Protein AF-E5LBM1-F1 (afdb_monomer_lite)

Radius of gyration: 26.72 Å; chains: 1; bounding box: 54×29×78 Å

Secondary structure (DSSP, 8-state):
----------S-----------------------PPP------SS-TTTTS-HHHHHHHHTTS-TTTHHHHTTT-HHHHHHHHHHIIIIITTSPPPP-

Foldseek 3Di:
DDDDDDDDPDPDDDDDDDDDDDDDDDDDDPPPPPDDDPPPPPDPDDPLLVDDLVVNLVVLLVDAPVCLVVQCPPDPSSVVSSVVNCVPHVVPDDHDDD

InterPro domains:
  IPR001810 F-box domain [PS50181] (45-93)
  IPR036047 F-box-like domain superfamily [SSF81383] (34-82)
  IPR045286 F-box protein FBS1-like [PTHR34049] (5-98)

Sequence (98 aa):
LADYSNTLTLGRKRVVVSNDVEASPPVSTPSKKICSREISSKSEMSLLEALPQEILVQVLCGVDHEDLKQLFHVSKTIREATLIAKDLHFEYSTPKKK

Organism: Phaseolus vulgaris (NCBI:txid3885)

Structure (mmCIF, N/CA/C/O backbone):
data_AF-E5LBM1-F1
#
_entry.id   AF-E5LBM1-F1
#
loop_
_atom_site.group_PDB
_atom_site.id
_atom_site.type_symbol
_atom_site.label_atom_id
_atom_site.label_alt_id
_atom_site.label_comp_id
_atom_site.label_asym_id
_atom_site.label_entity_id
_atom_site.label_seq_id
_atom_site.pdbx_PDB_ins_code
_atom_site.Cartn_x
_atom_site.Cartn_y
_atom_site.Cartn_z
_atom_site.occupancy
_atom_site.B_iso_or_equiv
_atom_site.auth_seq_id
_atom_site.auth_comp_id
_atom_site.auth_asym_id
_atom_site.auth_atom_id
_atom_site.pdbx_PDB_model_num
ATOM 1 N N . LEU A 1 1 ? -2.501 7.245 -64.400 1.00 46.88 1 LEU A N 1
ATOM 2 C CA . LEU A 1 1 ? -3.517 6.847 -63.407 1.00 46.88 1 LEU A CA 1
ATOM 3 C C . LEU A 1 1 ? -3.678 5.341 -63.553 1.00 46.88 1 LEU A C 1
ATOM 5 O O . LEU A 1 1 ? -4.198 4.907 -64.570 1.00 46.88 1 LEU A O 1
ATOM 9 N N . ALA A 1 2 ? -3.065 4.562 -62.668 1.00 47.31 2 ALA A N 1
ATOM 10 C CA . ALA A 1 2 ? -3.142 3.104 -62.688 1.00 47.31 2 ALA A CA 1
ATOM 11 C C . ALA A 1 2 ? -3.335 2.663 -61.237 1.00 47.31 2 ALA A C 1
ATOM 13 O O . ALA A 1 2 ? -2.468 2.895 -60.393 1.00 47.31 2 ALA A O 1
ATOM 14 N N . ASP A 1 3 ? -4.530 2.156 -60.959 1.00 50.25 3 ASP A N 1
ATOM 15 C CA . ASP A 1 3 ? -5.044 1.854 -59.632 1.00 50.25 3 ASP A CA 1
ATOM 16 C C . ASP A 1 3 ? -4.308 0.657 -59.020 1.00 50.25 3 ASP A C 1
ATOM 18 O O . ASP A 1 3 ? -4.294 -0.441 -59.575 1.00 50.25 3 ASP A O 1
ATOM 22 N N . TYR A 1 4 ? -3.678 0.860 -57.863 1.00 58.72 4 TYR A N 1
ATOM 23 C CA . TYR A 1 4 ? -2.962 -0.197 -57.151 1.00 58.72 4 TYR A CA 1
ATOM 24 C C . TYR A 1 4 ? -3.953 -0.964 -56.258 1.00 58.72 4 TYR A C 1
ATOM 26 O O . TYR A 1 4 ? -4.214 -0.585 -55.115 1.00 58.72 4 TYR A O 1
ATOM 34 N N . SER A 1 5 ? -4.552 -2.037 -56.779 1.00 60.25 5 SER A N 1
ATOM 35 C CA . SER A 1 5 ? -5.443 -2.915 -56.011 1.00 60.25 5 SER A CA 1
ATOM 36 C C . SER A 1 5 ? -4.629 -3.873 -55.132 1.00 60.25 5 SER A C 1
ATOM 38 O O . SER A 1 5 ? -4.272 -4.973 -55.555 1.00 60.25 5 SER A O 1
ATOM 40 N N . ASN A 1 6 ? -4.329 -3.475 -53.895 1.00 52.75 6 ASN A N 1
ATOM 41 C CA . ASN A 1 6 ? -3.716 -4.371 -52.912 1.00 52.75 6 ASN A CA 1
ATOM 42 C C . ASN A 1 6 ? -4.781 -5.314 -52.333 1.00 52.75 6 ASN A C 1
ATOM 44 O O . ASN A 1 6 ? -5.541 -4.961 -51.432 1.00 52.75 6 ASN A O 1
ATOM 48 N N . THR A 1 7 ? -4.848 -6.529 -52.871 1.00 49.47 7 THR A N 1
ATOM 49 C CA . THR A 1 7 ? -5.695 -7.616 -52.375 1.00 49.47 7 THR A CA 1
ATOM 50 C C . THR A 1 7 ? -5.153 -8.150 -51.049 1.00 49.47 7 THR A C 1
ATOM 52 O O . THR A 1 7 ? -4.186 -8.908 -51.025 1.00 49.47 7 THR A O 1
ATOM 55 N N . LEU A 1 8 ? -5.786 -7.774 -49.935 1.00 56.81 8 LEU A N 1
ATOM 56 C CA . LEU A 1 8 ? -5.507 -8.343 -48.617 1.00 56.81 8 LEU A CA 1
ATOM 57 C C . LEU A 1 8 ? -6.382 -9.591 -48.419 1.00 56.81 8 LEU A C 1
ATOM 59 O O . LEU A 1 8 ? -7.555 -9.505 -48.054 1.00 56.81 8 LEU A O 1
ATOM 63 N N . THR A 1 9 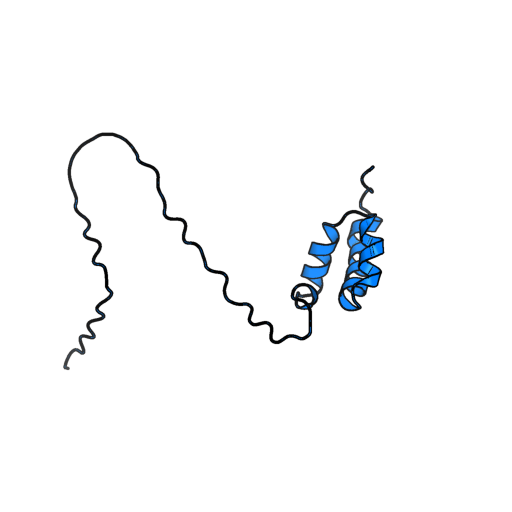? -5.837 -10.774 -48.700 1.00 59.88 9 THR A N 1
ATOM 64 C CA . THR A 1 9 ? -6.523 -12.045 -48.439 1.00 59.88 9 THR A CA 1
ATOM 65 C C . THR A 1 9 ? -6.519 -12.331 -46.940 1.00 59.88 9 THR A C 1
ATOM 67 O O . THR A 1 9 ? -5.609 -12.970 -46.415 1.00 59.88 9 THR A O 1
ATOM 70 N N . LEU A 1 10 ? -7.539 -11.846 -46.233 1.00 55.84 10 LEU A N 1
ATOM 71 C CA . LEU A 1 10 ? -7.759 -12.184 -44.832 1.00 55.84 10 LEU A CA 1
ATOM 72 C C . LEU A 1 10 ? -8.604 -13.461 -44.774 1.00 55.84 10 LEU A C 1
ATOM 74 O O . LEU A 1 10 ? -9.784 -13.479 -45.128 1.00 55.84 10 LEU A O 1
ATOM 78 N N . GLY A 1 11 ? -7.952 -14.562 -44.398 1.00 61.00 11 GLY A N 1
ATOM 79 C CA . GLY A 1 11 ? -8.582 -15.862 -44.216 1.00 61.00 11 GLY A CA 1
ATOM 80 C C . GLY A 1 11 ? -9.828 -15.780 -43.328 1.00 61.00 11 GLY A C 1
ATOM 81 O O . GLY A 1 11 ? -9.815 -15.139 -42.280 1.00 61.00 11 GLY A O 1
ATOM 82 N N . ARG A 1 12 ? -10.867 -16.513 -43.757 1.00 61.16 12 ARG A N 1
ATOM 83 C CA . ARG A 1 12 ? -12.226 -16.661 -43.188 1.00 61.16 12 ARG A CA 1
ATOM 84 C C . ARG A 1 12 ? -13.234 -15.589 -43.616 1.00 61.16 12 ARG A C 1
ATOM 86 O O . ARG A 1 12 ? -13.676 -14.748 -42.840 1.00 61.16 12 ARG A O 1
ATOM 93 N N . LYS A 1 13 ? -13.713 -15.747 -44.852 1.00 61.12 13 LYS A N 1
ATOM 94 C CA . LYS A 1 13 ? -15.010 -15.239 -45.319 1.00 61.12 13 LYS A CA 1
ATOM 95 C C . LYS A 1 13 ? -16.115 -15.734 -44.372 1.00 61.12 13 LYS A C 1
ATOM 97 O O . LYS A 1 13 ? -16.427 -16.921 -44.362 1.00 61.12 13 LYS A O 1
ATOM 102 N N . ARG A 1 14 ? -16.707 -14.845 -43.571 1.00 63.78 14 ARG A N 1
ATOM 103 C CA . ARG A 1 14 ? -17.988 -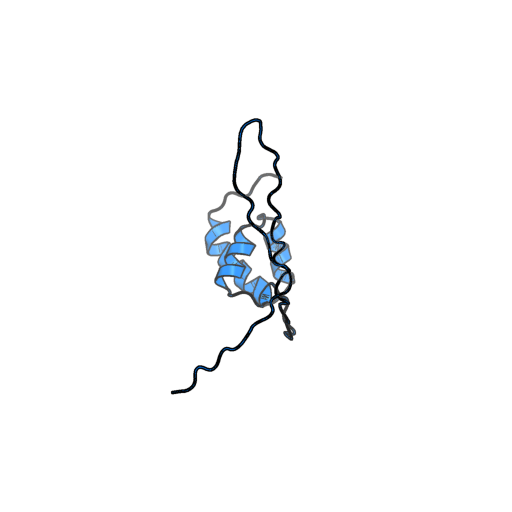15.115 -42.899 1.00 63.78 14 ARG A CA 1
ATOM 104 C C . ARG A 1 14 ? -19.090 -14.713 -43.871 1.00 63.78 14 ARG A C 1
ATOM 106 O O . ARG A 1 14 ? -19.222 -13.538 -44.193 1.00 63.78 14 ARG A O 1
ATOM 113 N N . VAL A 1 15 ? -19.817 -15.696 -44.388 1.00 52.16 15 VAL A N 1
ATOM 114 C CA . VAL A 1 15 ? -20.983 -15.466 -45.246 1.00 52.16 15 VAL A CA 1
ATOM 115 C C . VAL A 1 15 ? -22.168 -15.144 -44.339 1.00 52.16 15 VAL A C 1
ATOM 117 O O . VAL A 1 15 ? -22.519 -15.950 -43.482 1.00 52.16 15 VAL A O 1
ATOM 120 N N . VAL A 1 16 ? -22.753 -13.958 -44.502 1.00 55.72 16 VAL A N 1
ATOM 121 C CA . VAL 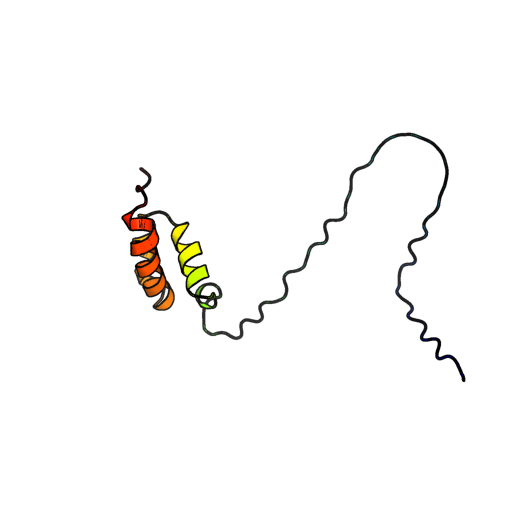A 1 16 ? -24.084 -13.640 -43.972 1.00 55.72 16 VAL A CA 1
ATOM 122 C C . VAL A 1 16 ? -25.094 -14.222 -44.958 1.00 55.72 16 VAL A C 1
ATOM 124 O O . VAL A 1 16 ? -25.076 -13.863 -46.133 1.00 55.72 16 VAL A O 1
ATOM 127 N N . VAL A 1 17 ? -25.922 -15.153 -44.491 1.00 53.19 17 VAL A N 1
ATOM 128 C CA . VAL A 1 17 ? -27.104 -15.652 -45.206 1.00 53.19 17 VAL A CA 1
ATOM 129 C C . VAL A 1 17 ? -28.318 -15.016 -44.535 1.00 53.19 17 VAL A C 1
ATOM 131 O O . VAL A 1 17 ? -28.401 -15.0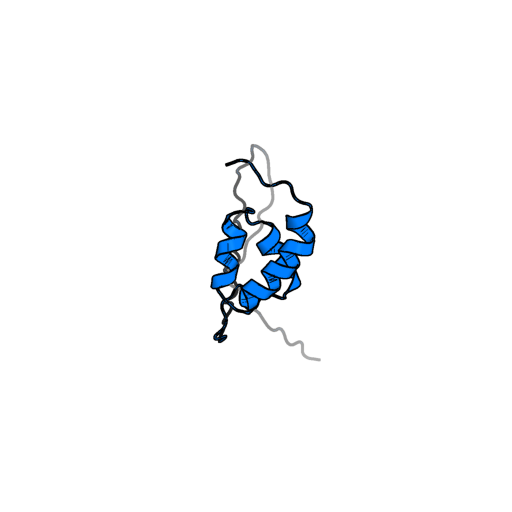29 -43.307 1.00 53.19 17 VAL A O 1
ATOM 134 N N . SER A 1 18 ? -29.227 -14.441 -45.319 1.00 47.31 18 SER A N 1
ATOM 135 C CA . SER A 1 18 ? -30.454 -13.815 -44.818 1.00 47.31 18 SER A CA 1
ATOM 136 C C . SER A 1 18 ? -31.704 -14.525 -45.344 1.00 47.31 18 SER A C 1
ATOM 138 O O . SER A 1 18 ? -31.751 -14.874 -46.523 1.00 47.31 18 SER A O 1
ATOM 140 N N . ASN A 1 19 ? -32.700 -14.592 -44.446 1.00 40.06 19 ASN A N 1
ATOM 141 C CA . ASN A 1 19 ? -34.130 -14.940 -44.575 1.00 40.06 19 ASN A CA 1
ATOM 142 C C . ASN A 1 19 ? -34.427 -16.460 -44.576 1.00 40.06 19 ASN A C 1
ATOM 144 O O . ASN A 1 19 ? -33.762 -17.203 -45.283 1.00 40.06 19 ASN A O 1
ATOM 148 N N . ASP A 1 20 ? -35.366 -17.015 -43.796 1.00 43.22 20 ASP A N 1
ATOM 149 C CA . ASP A 1 20 ? -36.642 -16.498 -43.271 1.00 43.22 20 ASP A CA 1
ATOM 150 C C . ASP A 1 20 ? -37.173 -17.367 -42.086 1.00 43.22 20 ASP A C 1
ATOM 152 O O . ASP A 1 20 ? -36.862 -18.553 -42.022 1.00 43.22 20 ASP A O 1
ATOM 156 N N . VAL A 1 21 ? -37.987 -16.752 -41.210 1.00 44.78 21 VAL A N 1
ATOM 157 C CA . VAL A 1 21 ? -38.992 -17.300 -40.252 1.00 44.78 21 VAL A CA 1
ATOM 158 C C . VAL A 1 21 ? -38.598 -18.213 -39.052 1.00 44.78 21 VAL A C 1
ATOM 160 O O . VAL A 1 21 ? -38.190 -19.358 -39.194 1.00 44.78 21 VAL A O 1
ATOM 163 N N . GLU A 1 22 ? -38.920 -17.670 -37.861 1.00 43.78 22 GLU A N 1
ATOM 164 C CA . GLU A 1 22 ? -39.354 -18.270 -36.572 1.00 43.78 22 GLU A CA 1
ATOM 165 C C . GLU A 1 22 ? -38.441 -19.143 -35.671 1.00 43.78 22 GLU A C 1
ATOM 167 O O . GLU A 1 22 ? -37.689 -20.010 -36.097 1.00 43.78 22 GLU A O 1
ATOM 172 N N . ALA A 1 23 ? -38.674 -18.930 -34.364 1.00 45.25 23 ALA A N 1
ATOM 173 C CA . ALA A 1 23 ? -38.370 -19.722 -33.167 1.00 45.25 23 ALA A CA 1
ATOM 174 C C . ALA A 1 23 ? -36.965 -19.701 -32.496 1.00 45.25 23 ALA A C 1
ATOM 176 O O . ALA A 1 23 ? -36.091 -20.525 -32.752 1.00 45.25 23 ALA A O 1
ATOM 177 N N . SER A 1 24 ? -36.895 -18.905 -31.410 1.00 42.91 24 SER A N 1
ATOM 178 C CA . SER A 1 24 ? -36.112 -19.074 -30.154 1.00 42.91 24 SER A CA 1
ATOM 179 C C . SER A 1 24 ? -34.593 -18.763 -30.114 1.00 42.91 24 SER A C 1
ATOM 181 O O . SER A 1 24 ? -33.893 -18.934 -31.109 1.00 42.91 24 SER A O 1
ATOM 183 N N . PRO A 1 25 ? -34.045 -18.299 -28.959 1.00 50.03 25 PRO A N 1
ATOM 184 C CA . PRO A 1 25 ? -32.677 -17.788 -28.875 1.00 50.03 25 PRO A CA 1
ATOM 185 C C . PRO A 1 25 ? -31.681 -18.840 -28.349 1.00 50.03 25 PRO A C 1
ATOM 187 O O . PRO A 1 25 ? -31.879 -19.365 -27.252 1.00 50.03 25 PRO A O 1
ATOM 190 N N . PRO A 1 26 ? -30.533 -19.067 -29.015 1.00 42.44 26 PRO A N 1
ATOM 191 C CA . PRO A 1 26 ? -29.391 -19.694 -28.377 1.00 42.44 26 PRO A CA 1
ATOM 192 C C . PRO A 1 26 ? -28.293 -18.666 -28.082 1.00 42.44 26 PRO A C 1
ATOM 194 O O . PRO A 1 26 ? -27.678 -18.052 -28.954 1.00 42.44 26 PRO A O 1
ATOM 197 N N . VAL A 1 27 ? -28.064 -18.524 -26.783 1.00 52.88 27 VAL A N 1
ATOM 198 C CA . VAL A 1 27 ? -26.872 -18.006 -26.116 1.00 52.88 27 VAL A CA 1
ATOM 199 C C . VAL A 1 27 ? -25.591 -18.588 -26.732 1.00 52.88 27 VAL A C 1
ATOM 201 O O . VAL A 1 27 ? -25.417 -19.800 -26.720 1.00 52.88 27 VAL A O 1
ATOM 204 N N . SER A 1 28 ? -24.664 -17.729 -27.178 1.00 59.25 28 SER A N 1
ATOM 205 C CA . SER A 1 28 ? -23.208 -17.875 -26.960 1.00 59.25 28 SER A CA 1
ATOM 206 C C . SER A 1 28 ? -22.449 -16.708 -27.609 1.00 59.25 28 SER A C 1
ATOM 208 O O . SER A 1 28 ? -22.138 -16.726 -28.802 1.00 59.25 28 SER A O 1
ATOM 210 N N . THR A 1 29 ? -22.121 -15.673 -26.837 1.00 54.62 29 THR A N 1
ATOM 211 C CA . THR A 1 29 ? -21.105 -14.697 -27.247 1.00 54.62 29 THR A CA 1
ATOM 212 C C . THR A 1 29 ? -19.713 -15.311 -27.030 1.00 54.62 29 THR A C 1
ATOM 214 O O . THR A 1 29 ? -19.437 -15.830 -25.948 1.00 54.62 29 THR A O 1
ATOM 217 N N . PRO A 1 30 ? -18.792 -15.277 -28.011 1.00 47.78 30 PRO A N 1
ATOM 218 C CA . PRO A 1 30 ? -17.410 -15.668 -27.776 1.00 47.78 30 PRO A CA 1
ATOM 219 C C . PRO A 1 30 ? -16.722 -14.521 -27.037 1.00 47.78 30 PRO A C 1
ATOM 221 O O . PRO A 1 30 ? -16.363 -13.503 -27.636 1.00 47.78 30 PRO A O 1
ATOM 224 N N . SER A 1 31 ? -16.559 -14.667 -25.725 1.00 58.94 31 SER A N 1
ATOM 225 C CA . SER A 1 31 ? -15.740 -13.768 -24.917 1.00 58.94 31 SER A CA 1
ATOM 226 C C . SER A 1 31 ? -14.334 -13.720 -25.508 1.00 58.94 31 SER A C 1
ATOM 228 O O . SER A 1 31 ? -13.596 -14.708 -25.484 1.00 58.94 31 SER A O 1
ATOM 230 N N . LYS A 1 32 ? -13.966 -12.567 -26.075 1.00 60.81 32 LYS A N 1
ATOM 231 C CA . LYS A 1 32 ? -12.597 -12.283 -26.500 1.00 60.81 32 LYS A CA 1
ATOM 232 C C . LYS A 1 32 ? -11.724 -12.363 -25.251 1.00 60.81 32 LYS A C 1
ATOM 234 O O . LYS A 1 32 ? -11.739 -11.455 -24.426 1.00 60.81 32 LYS A O 1
ATOM 239 N N . LYS A 1 33 ? -10.989 -13.464 -25.099 1.00 62.12 33 LYS A N 1
ATOM 240 C CA . LYS A 1 33 ? -9.902 -13.561 -24.129 1.00 62.12 33 LYS A CA 1
ATOM 241 C C . LYS A 1 33 ? -8.837 -12.584 -24.611 1.00 62.12 33 LYS A C 1
ATOM 243 O O . LYS A 1 33 ? -8.118 -12.872 -25.563 1.00 62.12 33 LYS A O 1
ATOM 248 N N . ILE A 1 34 ? -8.818 -11.388 -24.035 1.00 59.16 34 ILE A N 1
ATOM 249 C CA . ILE A 1 34 ? -7.701 -10.466 -24.194 1.00 59.16 34 ILE A CA 1
ATOM 250 C C . ILE A 1 34 ? -6.545 -11.151 -23.473 1.00 59.16 34 ILE A C 1
ATOM 252 O O . ILE A 1 34 ? -6.485 -11.152 -22.247 1.00 59.16 34 ILE A O 1
ATOM 256 N N . CYS A 1 35 ? -5.699 -11.842 -24.236 1.00 53.31 35 CYS A N 1
ATOM 257 C CA . CYS A 1 35 ? -4.441 -12.354 -23.726 1.00 53.31 35 CYS A CA 1
ATOM 258 C C . CYS A 1 35 ? -3.651 -11.150 -23.219 1.00 53.31 35 CYS A C 1
ATOM 260 O O . CYS A 1 35 ? -3.405 -10.204 -23.971 1.00 53.31 35 CYS A O 1
ATOM 262 N N . SER A 1 36 ? -3.342 -11.169 -21.927 1.00 62.25 36 SER A N 1
ATOM 263 C CA . SER A 1 36 ? -2.594 -10.140 -21.227 1.00 62.25 36 SER A CA 1
ATOM 264 C C . SER A 1 36 ? -1.351 -9.786 -22.033 1.00 62.25 36 SER A C 1
ATOM 266 O O . SER A 1 36 ? -0.508 -10.643 -22.287 1.00 62.25 36 SER A O 1
ATOM 268 N N . ARG A 1 37 ? -1.263 -8.525 -22.465 1.00 56.31 37 ARG A N 1
ATOM 269 C CA . ARG A 1 37 ? -0.034 -7.938 -22.998 1.00 56.31 37 ARG A CA 1
ATOM 270 C C . ARG A 1 37 ? 1.085 -8.279 -22.017 1.00 56.31 37 ARG A C 1
ATOM 272 O O . ARG A 1 37 ? 0.963 -7.928 -20.846 1.00 56.31 37 ARG A O 1
ATOM 279 N N . GLU A 1 38 ? 2.121 -8.978 -22.478 1.00 59.00 38 GLU A N 1
ATOM 280 C CA . GLU A 1 38 ? 3.320 -9.232 -21.683 1.00 59.00 38 GLU A CA 1
ATOM 281 C C . GLU A 1 38 ? 3.829 -7.893 -21.149 1.00 59.00 38 GLU A C 1
ATOM 283 O O . GLU A 1 38 ? 4.354 -7.053 -21.885 1.00 59.00 38 GLU A O 1
ATOM 288 N N . ILE A 1 39 ? 3.642 -7.675 -19.852 1.00 61.19 39 ILE A N 1
ATOM 289 C CA . ILE A 1 39 ? 4.409 -6.697 -19.096 1.00 61.19 39 ILE A CA 1
ATOM 290 C C . ILE A 1 39 ? 5.813 -7.293 -19.026 1.00 61.19 39 ILE A C 1
ATOM 292 O O . ILE A 1 39 ? 6.156 -8.008 -18.093 1.00 61.19 39 ILE A O 1
ATOM 296 N N . SER A 1 40 ? 6.600 -7.081 -20.083 1.00 58.12 40 SER A N 1
ATOM 297 C CA . SER A 1 40 ? 8.024 -7.411 -20.112 1.00 58.12 40 SER A CA 1
ATOM 298 C C . SER A 1 40 ? 8.745 -6.461 -19.156 1.00 58.12 40 SER A C 1
ATOM 300 O O . SER A 1 40 ? 9.390 -5.496 -19.569 1.00 58.12 40 SER A O 1
ATOM 302 N N . SER A 1 41 ? 8.610 -6.709 -17.858 1.00 56.75 41 SER A N 1
ATOM 303 C CA . SER A 1 41 ? 9.339 -6.007 -16.816 1.00 56.75 41 SER A CA 1
ATOM 304 C C . SER A 1 41 ? 10.769 -6.543 -16.782 1.00 56.75 41 SER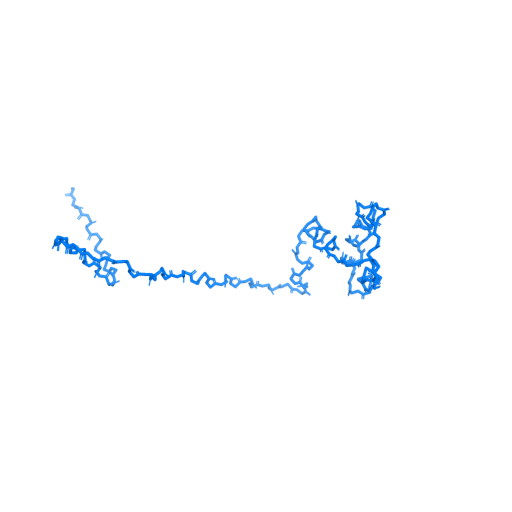 A C 1
ATOM 306 O O . SER A 1 41 ? 11.096 -7.427 -15.997 1.00 56.75 41 SER A O 1
ATOM 308 N N . LYS A 1 42 ? 11.657 -5.969 -17.605 1.00 58.25 42 LYS A N 1
ATOM 309 C CA . LYS A 1 42 ? 13.107 -5.950 -17.323 1.00 58.25 42 LYS A CA 1
ATOM 310 C C . LYS A 1 42 ? 13.396 -4.977 -16.170 1.00 58.25 42 LYS A C 1
ATOM 312 O O . LYS A 1 42 ? 14.225 -4.085 -16.299 1.00 58.25 42 LYS A O 1
ATOM 317 N N . SER A 1 43 ? 12.628 -5.073 -15.093 1.00 61.03 43 SER A N 1
ATOM 318 C CA . SER A 1 43 ? 12.789 -4.233 -13.919 1.00 61.03 43 SER A CA 1
ATOM 319 C C . SER A 1 43 ? 13.208 -5.140 -12.782 1.00 61.03 43 SER A C 1
ATOM 321 O O . SER A 1 43 ? 12.554 -6.148 -12.531 1.00 61.03 43 SER A O 1
ATOM 323 N N . GLU A 1 44 ? 14.293 -4.786 -12.101 1.00 76.56 44 GLU A N 1
ATOM 324 C CA . GLU A 1 44 ? 14.701 -5.426 -10.843 1.00 76.56 44 GLU A CA 1
ATOM 325 C C . GLU A 1 44 ? 13.676 -5.183 -9.717 1.00 76.56 44 GLU A C 1
ATOM 327 O O . GLU A 1 44 ? 13.792 -5.732 -8.624 1.00 76.56 44 GLU A O 1
ATOM 332 N N . MET A 1 45 ? 12.663 -4.355 -9.986 1.00 78.50 45 MET A N 1
ATOM 333 C CA . MET A 1 45 ? 11.593 -3.990 -9.072 1.00 78.50 45 MET A CA 1
ATOM 334 C C . MET A 1 45 ? 10.397 -4.926 -9.251 1.00 78.50 45 MET A C 1
ATOM 336 O O . MET A 1 45 ? 10.066 -5.348 -10.364 1.00 78.50 45 MET A O 1
ATOM 340 N N . SER A 1 46 ? 9.706 -5.215 -8.150 1.00 86.69 46 SER A N 1
ATOM 341 C CA . SER A 1 46 ? 8.449 -5.958 -8.202 1.00 86.69 46 SER A CA 1
ATOM 342 C C . SER A 1 46 ? 7.397 -5.189 -9.018 1.00 86.69 46 SER A C 1
ATOM 344 O O . SER A 1 46 ? 7.398 -3.959 -9.060 1.00 86.69 46 SER A O 1
ATOM 346 N N . LEU A 1 47 ? 6.463 -5.904 -9.657 1.00 89.75 47 LEU A N 1
ATOM 347 C CA . LEU A 1 47 ? 5.387 -5.275 -10.442 1.00 89.75 47 LEU A CA 1
ATOM 348 C C . LEU A 1 47 ? 4.533 -4.312 -9.605 1.00 89.75 47 LEU A C 1
ATOM 350 O O . LEU A 1 47 ? 4.026 -3.330 -10.134 1.00 89.75 47 LEU A O 1
ATOM 354 N N . LEU A 1 48 ? 4.394 -4.601 -8.309 1.00 90.50 48 LEU A N 1
ATOM 355 C CA . LEU A 1 48 ? 3.681 -3.763 -7.351 1.00 90.50 48 LEU A CA 1
ATOM 356 C C . LEU A 1 48 ? 4.445 -2.463 -7.065 1.00 90.50 48 LEU A C 1
ATOM 358 O O . LEU A 1 48 ? 3.832 -1.407 -6.972 1.00 90.50 48 LEU A O 1
ATOM 362 N N . GLU A 1 49 ? 5.773 -2.517 -6.974 1.00 89.94 49 GLU A N 1
ATOM 363 C CA . GLU A 1 49 ? 6.612 -1.329 -6.761 1.00 89.94 49 GLU A CA 1
ATOM 364 C C . GLU A 1 49 ? 6.852 -0.514 -8.030 1.00 89.94 49 GLU A C 1
ATOM 366 O O . GLU A 1 49 ? 7.200 0.658 -7.946 1.00 89.94 49 GLU A O 1
ATOM 371 N N . ALA A 1 50 ? 6.646 -1.109 -9.205 1.00 91.12 50 ALA A N 1
ATOM 372 C CA . ALA A 1 50 ? 6.657 -0.390 -10.474 1.00 91.12 50 ALA A CA 1
ATOM 373 C C . ALA A 1 50 ? 5.397 0.477 -10.683 1.00 91.12 50 ALA A C 1
ATOM 375 O O . ALA A 1 50 ? 5.324 1.224 -11.662 1.00 91.12 50 ALA A O 1
ATOM 376 N N . LEU A 1 51 ? 4.395 0.363 -9.802 1.00 91.81 51 LEU A N 1
ATOM 377 C CA . LEU A 1 51 ? 3.203 1.202 -9.840 1.00 91.81 51 LEU A CA 1
ATOM 378 C C . LEU A 1 51 ? 3.536 2.642 -9.416 1.00 91.81 51 LEU A C 1
ATOM 380 O O . LEU A 1 51 ? 4.371 2.847 -8.534 1.00 91.81 51 LEU A O 1
ATOM 384 N N . PRO A 1 52 ? 2.837 3.647 -9.974 1.00 94.06 52 PRO A N 1
ATOM 385 C CA . PRO A 1 52 ? 2.853 4.997 -9.423 1.00 94.06 52 PRO A CA 1
ATOM 386 C C . PRO A 1 52 ? 2.468 4.995 -7.939 1.00 94.06 52 PRO A C 1
ATOM 388 O O . PRO A 1 52 ? 1.629 4.197 -7.505 1.00 94.06 52 PRO A O 1
ATOM 391 N N . GLN A 1 53 ? 3.057 5.908 -7.170 1.00 94.06 53 GLN A N 1
ATOM 392 C CA . GLN A 1 53 ? 2.926 5.941 -5.715 1.00 94.06 53 GLN A CA 1
ATOM 393 C C . GLN A 1 53 ? 1.469 6.072 -5.259 1.00 94.06 53 GLN A C 1
ATOM 395 O O . GLN A 1 53 ? 1.065 5.419 -4.301 1.00 94.06 53 GLN A O 1
ATOM 400 N N . GLU A 1 54 ? 0.656 6.853 -5.965 1.00 94.50 54 GLU A N 1
ATOM 401 C CA . GLU A 1 54 ? -0.756 7.068 -5.648 1.00 94.50 54 GLU A CA 1
ATOM 40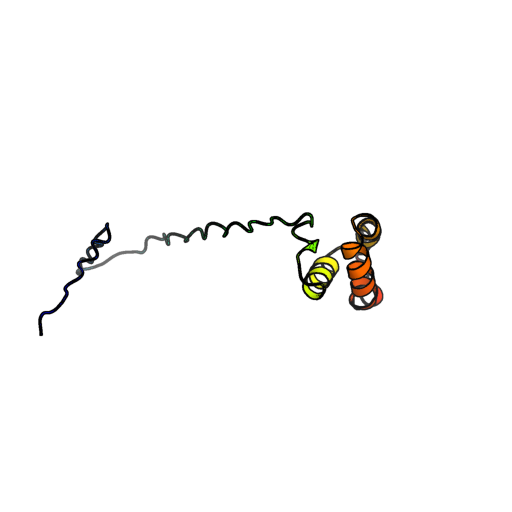2 C C . GLU A 1 54 ? -1.569 5.780 -5.807 1.00 94.50 54 GLU A C 1
ATOM 404 O O . GLU A 1 54 ? -2.407 5.460 -4.965 1.00 94.50 54 GLU A O 1
ATOM 409 N N . ILE A 1 55 ? -1.290 5.014 -6.866 1.00 96.25 55 ILE A N 1
ATOM 410 C CA . ILE A 1 55 ? -1.941 3.724 -7.112 1.00 96.25 55 ILE A CA 1
ATOM 411 C C . ILE A 1 55 ? -1.505 2.716 -6.052 1.00 96.25 55 ILE A C 1
ATOM 413 O O . ILE A 1 55 ? -2.336 1.977 -5.528 1.00 96.25 55 ILE A O 1
ATOM 417 N N . LEU A 1 56 ? -0.222 2.719 -5.686 1.00 95.56 56 LEU A N 1
ATOM 418 C CA . LEU A 1 56 ? 0.279 1.884 -4.604 1.00 95.56 56 LEU A CA 1
ATOM 419 C C . LEU A 1 56 ? -0.431 2.210 -3.280 1.00 95.56 56 LEU A C 1
ATOM 421 O O . LEU A 1 56 ? -0.940 1.299 -2.635 1.00 95.56 56 LEU A O 1
ATOM 425 N N . VAL A 1 57 ? -0.552 3.490 -2.911 1.00 96.25 57 VAL A N 1
ATOM 426 C CA . VAL A 1 57 ? -1.290 3.925 -1.709 1.00 96.25 57 VAL A CA 1
ATOM 427 C C . VAL A 1 57 ? -2.741 3.444 -1.748 1.00 96.25 57 VAL A C 1
ATOM 429 O O . VAL A 1 57 ? -3.218 2.884 -0.765 1.00 96.25 57 VAL A O 1
ATOM 432 N N . GLN A 1 58 ? -3.437 3.595 -2.879 1.00 95.88 58 GLN A N 1
ATOM 433 C CA . GLN A 1 58 ? -4.821 3.129 -3.027 1.00 95.88 58 GLN A CA 1
ATOM 434 C C . GLN A 1 58 ? -4.961 1.618 -2.822 1.00 95.88 58 GLN A C 1
ATOM 436 O O . GLN A 1 58 ? -5.902 1.178 -2.163 1.00 95.88 58 GLN A O 1
ATOM 441 N N . VAL A 1 59 ? -4.025 0.829 -3.355 1.00 95.44 59 VAL A N 1
ATOM 442 C CA . VAL A 1 59 ? -3.989 -0.622 -3.134 1.00 95.44 59 VAL A CA 1
ATOM 443 C C . VAL A 1 59 ? -3.783 -0.931 -1.649 1.00 95.44 59 VAL A C 1
ATOM 445 O O . VAL A 1 59 ? -4.488 -1.777 -1.102 1.00 95.44 59 VAL A O 1
ATOM 448 N N . LEU A 1 60 ? -2.872 -0.219 -0.976 1.00 94.75 60 LEU A N 1
ATOM 449 C CA . LEU A 1 60 ? -2.606 -0.411 0.453 1.00 94.75 60 LEU A CA 1
ATOM 450 C C . LEU A 1 60 ? -3.790 -0.022 1.346 1.00 94.75 60 LEU A C 1
ATOM 452 O O . LEU A 1 60 ? -4.010 -0.669 2.365 1.00 94.75 60 LEU A O 1
ATOM 456 N N . CYS A 1 61 ? -4.595 0.971 0.962 1.00 94.56 61 CYS A N 1
ATOM 457 C CA . CYS A 1 61 ? -5.827 1.321 1.679 1.00 94.56 61 CYS A CA 1
ATOM 458 C C . CYS A 1 61 ? -6.875 0.191 1.680 1.00 94.56 61 CYS A C 1
ATOM 460 O O . CYS A 1 61 ? -7.795 0.219 2.491 1.00 94.56 61 CYS A O 1
ATOM 462 N N . GLY A 1 62 ? -6.761 -0.800 0.787 1.00 92.12 62 GLY A N 1
ATOM 463 C CA . GLY A 1 62 ? -7.635 -1.977 0.769 1.00 92.12 62 GLY A CA 1
ATOM 464 C C . GLY A 1 62 ? -7.268 -3.064 1.787 1.00 92.12 62 GLY A C 1
ATOM 465 O O . GLY A 1 62 ? -8.007 -4.039 1.917 1.00 92.12 62 GLY A O 1
ATOM 466 N N . VAL A 1 63 ? -6.134 -2.925 2.477 1.00 92.75 63 VAL A N 1
ATOM 467 C CA . VAL A 1 63 ? -5.602 -3.904 3.437 1.00 92.75 63 VAL A CA 1
ATOM 468 C C . VAL A 1 63 ? -6.207 -3.679 4.829 1.00 92.75 63 VAL A C 1
ATOM 470 O O . VAL A 1 63 ? -6.588 -2.563 5.176 1.00 92.75 63 VAL A O 1
ATOM 473 N N . ASP A 1 64 ? -6.300 -4.724 5.654 1.00 91.31 64 ASP A N 1
ATOM 474 C CA . ASP A 1 64 ? -6.772 -4.584 7.033 1.00 91.31 64 ASP A CA 1
ATOM 475 C C . ASP A 1 64 ? -5.717 -3.910 7.937 1.00 91.31 64 ASP A C 1
ATOM 477 O O . ASP A 1 64 ? -4.505 -4.034 7.743 1.00 91.31 64 ASP A O 1
ATOM 481 N N . HIS A 1 65 ? -6.175 -3.220 8.989 1.00 90.88 65 HIS A N 1
ATOM 482 C CA . HIS A 1 65 ? -5.304 -2.473 9.918 1.00 90.88 65 HIS A CA 1
ATOM 483 C C . HIS A 1 65 ? -4.187 -3.323 10.548 1.00 90.88 65 HIS A C 1
ATOM 485 O O . HIS A 1 65 ? -3.132 -2.806 10.917 1.00 90.88 65 HIS A O 1
ATOM 491 N N . GLU A 1 66 ? -4.426 -4.621 10.709 1.00 89.31 66 GLU A N 1
ATOM 492 C CA . GLU A 1 66 ? -3.507 -5.544 11.376 1.00 89.31 66 GLU A CA 1
ATOM 493 C C . GLU A 1 66 ? -2.353 -5.967 10.464 1.00 89.31 66 GLU A C 1
ATOM 495 O O . GLU A 1 66 ? -1.217 -6.113 10.925 1.00 89.31 66 GLU A O 1
ATOM 500 N N . ASP A 1 67 ? -2.627 -6.068 9.165 1.00 91.25 67 ASP A N 1
ATOM 501 C CA . ASP A 1 67 ? -1.655 -6.452 8.143 1.00 91.25 67 ASP A CA 1
ATOM 502 C C . ASP A 1 67 ? -0.764 -5.269 7.748 1.00 91.25 67 ASP A C 1
ATOM 504 O O . ASP A 1 67 ? 0.378 -5.454 7.320 1.00 91.25 67 ASP A O 1
ATOM 508 N N . LEU A 1 68 ? -1.221 -4.036 7.999 1.00 91.50 68 LEU A N 1
ATOM 509 C CA . LEU A 1 68 ? -0.449 -2.815 7.770 1.00 91.50 68 LEU A CA 1
ATOM 510 C C . LEU A 1 68 ? 0.933 -2.856 8.444 1.00 91.50 68 LEU A C 1
ATOM 512 O O . LEU A 1 68 ? 1.918 -2.395 7.876 1.00 91.50 68 LEU A O 1
ATOM 516 N N . LYS A 1 69 ? 1.037 -3.471 9.631 1.00 91.19 69 LYS A N 1
ATOM 517 C CA . LYS A 1 69 ? 2.309 -3.644 10.358 1.00 91.19 69 LYS A CA 1
ATOM 518 C C . LYS A 1 69 ? 3.302 -4.535 9.611 1.00 91.19 69 LYS A C 1
ATOM 520 O O . LYS A 1 69 ? 4.509 -4.323 9.710 1.00 91.19 69 LYS A O 1
ATOM 525 N N . GLN A 1 70 ? 2.819 -5.534 8.876 1.00 94.06 70 GLN A N 1
ATOM 526 C CA . GLN A 1 70 ? 3.674 -6.456 8.128 1.00 94.06 70 GLN A CA 1
ATOM 527 C C . GLN A 1 70 ? 4.268 -5.776 6.889 1.00 94.06 70 GLN A C 1
ATOM 529 O O . GLN A 1 70 ? 5.433 -6.010 6.564 1.00 94.06 70 GLN A O 1
ATOM 534 N N . LEU A 1 71 ? 3.516 -4.860 6.268 1.00 93.81 71 LEU A N 1
ATOM 535 C CA . LEU A 1 71 ? 3.927 -4.132 5.064 1.00 93.81 71 LEU A CA 1
ATOM 536 C C . LEU A 1 71 ? 5.187 -3.270 5.255 1.00 93.81 71 LEU A C 1
ATOM 538 O O . LEU A 1 71 ? 5.964 -3.111 4.313 1.00 93.81 71 LEU A O 1
ATOM 542 N N . PHE A 1 72 ? 5.465 -2.795 6.475 1.00 93.56 72 PHE A N 1
ATOM 543 C CA . PHE A 1 72 ? 6.681 -2.028 6.791 1.00 93.56 72 PHE A CA 1
ATOM 544 C C . PHE A 1 72 ? 7.991 -2.781 6.508 1.00 93.56 72 PHE A C 1
ATOM 546 O O . PHE A 1 72 ? 9.032 -2.142 6.333 1.00 93.56 72 PHE A O 1
ATOM 553 N N . HIS A 1 73 ? 7.948 -4.115 6.459 1.00 93.94 73 HIS A N 1
ATOM 554 C CA . HIS A 1 73 ? 9.129 -4.969 6.333 1.00 93.94 73 HIS A CA 1
ATOM 555 C C . HIS A 1 73 ? 9.368 -5.499 4.911 1.00 93.94 73 HIS A C 1
ATOM 557 O O . HIS A 1 73 ? 10.361 -6.189 4.697 1.00 93.94 73 HIS A O 1
ATOM 563 N N . VAL A 1 74 ? 8.491 -5.201 3.943 1.00 92.62 74 VAL A N 1
ATOM 564 C CA . VAL A 1 74 ? 8.577 -5.788 2.592 1.00 92.62 74 VAL A CA 1
ATOM 565 C C . VAL A 1 74 ? 9.623 -5.072 1.738 1.00 92.62 74 VAL A C 1
ATOM 567 O O . VAL A 1 74 ? 10.554 -5.697 1.237 1.00 92.62 74 VAL A O 1
ATOM 570 N N . SER A 1 75 ? 9.502 -3.752 1.582 1.00 93.88 75 SER A N 1
ATOM 571 C CA . SER A 1 75 ? 10.459 -2.943 0.822 1.00 93.88 75 SER A CA 1
ATOM 572 C C . SER A 1 75 ? 10.408 -1.472 1.226 1.00 93.88 75 SER A C 1
ATOM 574 O O . SER A 1 75 ? 9.536 -1.036 1.982 1.00 93.88 75 SER A O 1
ATOM 576 N N . LYS A 1 76 ? 11.375 -0.680 0.742 1.00 94.00 76 LYS A N 1
ATOM 577 C CA . LYS A 1 76 ? 11.429 0.763 1.026 1.00 94.00 76 LYS A CA 1
ATOM 578 C C . LYS A 1 76 ? 10.235 1.505 0.430 1.00 94.00 76 LYS A C 1
ATOM 580 O O . LYS A 1 76 ? 9.603 2.276 1.144 1.00 94.00 76 LYS A O 1
ATOM 585 N N . THR A 1 77 ? 9.896 1.186 -0.813 1.00 94.94 77 THR A N 1
ATOM 586 C CA . THR A 1 77 ? 8.765 1.754 -1.548 1.00 94.94 77 THR A CA 1
ATOM 587 C C . THR A 1 77 ? 7.442 1.469 -0.838 1.00 94.94 77 THR A C 1
ATOM 589 O O . THR A 1 77 ? 6.650 2.377 -0.594 1.00 94.94 77 THR A O 1
ATOM 592 N N . ILE A 1 78 ? 7.226 0.213 -0.425 1.00 95.88 78 ILE A N 1
ATOM 593 C CA . ILE A 1 78 ? 6.003 -0.185 0.284 1.00 95.88 78 ILE A CA 1
ATOM 594 C C . ILE A 1 78 ? 5.920 0.518 1.637 1.00 95.88 78 ILE A C 1
ATOM 596 O O . ILE A 1 78 ? 4.857 1.022 1.992 1.00 95.88 78 ILE A O 1
ATOM 600 N N . ARG A 1 79 ? 7.030 0.617 2.377 1.00 96.06 79 ARG A N 1
ATOM 601 C CA . ARG A 1 79 ? 7.063 1.330 3.660 1.00 96.06 79 ARG A CA 1
ATOM 602 C C . ARG A 1 79 ? 6.642 2.795 3.518 1.00 96.06 79 ARG A C 1
ATOM 604 O O . ARG A 1 79 ? 5.841 3.271 4.315 1.00 96.06 79 ARG A O 1
ATOM 611 N N . GLU A 1 80 ? 7.167 3.502 2.523 1.00 95.69 80 GLU A N 1
ATOM 612 C CA . GLU A 1 80 ? 6.840 4.914 2.280 1.00 95.69 80 GLU A CA 1
ATOM 613 C C . GLU A 1 80 ? 5.369 5.098 1.894 1.00 95.69 80 GLU A C 1
ATOM 615 O O . GLU A 1 80 ? 4.676 5.928 2.479 1.00 95.69 80 GLU A O 1
ATOM 620 N N . ALA A 1 81 ? 4.855 4.264 0.988 1.00 96.56 81 ALA A N 1
ATOM 621 C CA . ALA A 1 81 ? 3.439 4.267 0.632 1.00 96.56 81 ALA A CA 1
ATOM 622 C C . ALA A 1 81 ? 2.530 3.917 1.825 1.00 96.56 81 ALA A C 1
ATOM 624 O O . ALA A 1 81 ? 1.447 4.482 1.965 1.00 96.56 81 ALA A O 1
ATOM 625 N N . THR A 1 82 ? 2.982 3.027 2.712 1.00 96.56 82 THR A N 1
ATOM 626 C CA . THR A 1 82 ? 2.233 2.624 3.911 1.00 96.56 82 THR A CA 1
ATOM 627 C C . THR A 1 82 ? 2.087 3.778 4.901 1.00 96.56 82 THR A C 1
ATOM 629 O O . THR A 1 82 ? 1.025 3.924 5.501 1.00 96.56 82 THR A O 1
ATOM 632 N N . LEU A 1 83 ? 3.114 4.620 5.064 1.00 96.12 83 LEU A N 1
ATOM 633 C CA . LEU A 1 83 ? 3.026 5.817 5.911 1.00 96.12 83 LEU A CA 1
ATOM 634 C C . LEU A 1 83 ? 1.955 6.782 5.397 1.00 96.12 83 LEU A C 1
ATOM 636 O O . LEU A 1 83 ? 1.110 7.226 6.162 1.00 96.12 83 LEU A O 1
ATOM 640 N N . ILE A 1 84 ? 1.929 7.019 4.087 1.00 96.12 84 ILE A N 1
ATOM 641 C CA . ILE A 1 84 ? 0.921 7.886 3.469 1.00 96.12 84 ILE A CA 1
ATOM 642 C C . ILE A 1 84 ? -0.479 7.283 3.620 1.00 96.12 84 ILE A C 1
ATOM 644 O O . ILE A 1 84 ? -1.417 7.978 4.000 1.00 96.12 84 ILE A O 1
ATOM 648 N N . ALA A 1 85 ? -0.632 5.981 3.361 1.00 95.69 85 ALA A N 1
ATOM 649 C CA . ALA A 1 85 ? -1.907 5.297 3.552 1.00 95.69 85 ALA A CA 1
ATOM 650 C C . ALA A 1 85 ? -2.387 5.404 5.009 1.00 95.69 85 ALA A C 1
ATOM 652 O O . ALA A 1 85 ? -3.580 5.593 5.257 1.00 95.69 85 ALA A O 1
ATOM 653 N N . LYS A 1 86 ? -1.461 5.316 5.974 1.00 94.75 86 LYS A N 1
ATOM 654 C CA . LYS A 1 86 ? -1.761 5.440 7.400 1.00 94.75 86 LYS A CA 1
ATOM 655 C C . LYS A 1 86 ? -2.389 6.795 7.726 1.00 94.75 86 LYS A C 1
ATOM 657 O O . LYS A 1 86 ? -3.461 6.809 8.324 1.00 94.75 86 LYS A O 1
ATOM 662 N N . ASP A 1 87 ? -1.762 7.877 7.280 1.00 94.62 87 ASP A N 1
ATOM 663 C CA . ASP A 1 87 ? -2.200 9.246 7.571 1.00 94.62 87 ASP A CA 1
ATOM 664 C C . ASP A 1 87 ? -3.490 9.610 6.807 1.00 94.62 87 ASP A C 1
ATOM 666 O O . ASP A 1 87 ? -4.348 10.322 7.318 1.00 94.62 87 ASP A O 1
ATOM 670 N N . LEU A 1 88 ? -3.670 9.101 5.580 1.00 94.12 88 LEU A N 1
ATOM 671 C CA . LEU A 1 88 ? -4.830 9.438 4.741 1.00 94.12 88 LEU A CA 1
ATOM 672 C C . LEU A 1 88 ? -6.073 8.579 5.003 1.00 94.12 88 LEU A C 1
ATOM 674 O O . LEU A 1 88 ? -7.192 9.049 4.798 1.00 94.12 88 LEU A O 1
ATOM 678 N N . HIS A 1 89 ? -5.900 7.312 5.388 1.00 93.88 89 HIS A N 1
ATOM 679 C CA . HIS A 1 89 ? -7.001 6.354 5.511 1.00 93.88 89 HIS A CA 1
ATOM 680 C C . HIS A 1 89 ? -7.094 5.755 6.911 1.00 93.88 89 HIS A C 1
ATOM 682 O O . HIS A 1 89 ? -8.130 5.873 7.562 1.00 93.88 89 HIS A O 1
ATOM 688 N N . PHE A 1 90 ? -6.030 5.112 7.393 1.00 92.25 90 PHE A N 1
ATOM 689 C CA . PHE A 1 90 ? -6.116 4.290 8.605 1.00 92.25 90 PHE A CA 1
ATOM 690 C C . PHE A 1 90 ? -6.240 5.098 9.904 1.00 92.25 90 PHE A C 1
ATOM 692 O O . PHE A 1 90 ? -6.718 4.552 10.893 1.00 92.25 90 PHE A O 1
ATOM 699 N N . GLU A 1 91 ? -5.858 6.375 9.933 1.00 90.88 91 GLU A N 1
ATOM 700 C CA . GLU A 1 91 ? -6.101 7.244 11.095 1.00 90.88 91 GLU A CA 1
ATOM 701 C C . GLU A 1 91 ? -7.593 7.582 11.279 1.00 90.88 91 GLU A C 1
ATOM 703 O O . GLU A 1 91 ? -8.056 7.777 12.402 1.00 90.88 91 GLU A O 1
ATOM 708 N N . TYR A 1 92 ? -8.367 7.571 10.190 1.00 91.62 92 TYR A N 1
ATOM 709 C CA . TYR A 1 92 ? -9.795 7.912 10.182 1.00 91.62 92 TYR A CA 1
ATOM 710 C C . TYR A 1 92 ? -10.715 6.703 9.956 1.00 91.62 92 TYR A C 1
ATOM 712 O O . TYR A 1 92 ? -11.931 6.801 10.133 1.00 91.62 92 TYR A O 1
ATOM 720 N N . SER A 1 93 ? -10.154 5.558 9.564 1.00 87.62 93 SER A N 1
ATOM 721 C CA . SER A 1 93 ? -10.886 4.313 9.338 1.00 87.62 93 SER A CA 1
ATOM 722 C C . SER A 1 93 ? -11.033 3.529 10.642 1.00 87.62 93 SER A C 1
ATOM 724 O O . SER A 1 93 ? -10.099 3.408 11.435 1.00 87.62 93 SER A O 1
ATOM 726 N N . THR A 1 94 ? -12.232 2.999 10.894 1.00 87.00 94 THR A N 1
ATOM 727 C CA . THR A 1 94 ? -12.481 2.203 12.101 1.00 87.00 94 THR A CA 1
ATOM 728 C C . THR A 1 94 ? -11.926 0.791 11.901 1.00 87.00 94 THR A C 1
ATOM 730 O O . THR A 1 94 ? -12.366 0.107 10.971 1.00 87.00 94 THR A O 1
ATOM 733 N N . PRO A 1 95 ? -11.021 0.306 12.773 1.00 84.38 95 PRO A N 1
ATOM 734 C CA . PRO A 1 95 ? -10.491 -1.041 12.654 1.00 84.38 95 PRO A CA 1
ATOM 735 C C . PRO A 1 95 ? -11.621 -2.063 12.779 1.00 84.38 95 PRO A C 1
ATOM 737 O O . PRO A 1 95 ? -12.418 -2.037 13.723 1.00 84.38 95 PRO A O 1
ATOM 740 N N . LYS A 1 96 ? -11.694 -2.976 11.809 1.00 78.94 96 LYS A N 1
ATOM 741 C CA . LYS A 1 96 ? -12.659 -4.074 11.837 1.00 78.94 96 LYS A CA 1
ATOM 742 C C . LYS A 1 96 ? -12.321 -5.002 13.002 1.00 78.94 96 LYS A C 1
ATOM 744 O O . LYS A 1 96 ? -11.157 -5.340 13.220 1.00 78.94 96 LYS A O 1
ATOM 749 N N . LYS A 1 97 ? -13.341 -5.411 13.758 1.00 70.38 97 LYS A N 1
ATOM 750 C CA . LYS A 1 97 ? -13.180 -6.445 14.785 1.00 70.38 97 LYS A CA 1
ATOM 751 C C . LYS A 1 97 ? -12.928 -7.782 14.083 1.00 70.38 97 LYS A C 1
ATOM 753 O O . LYS A 1 97 ? -13.690 -8.132 13.183 1.00 70.38 97 LYS A O 1
ATOM 758 N N . LYS A 1 98 ? -11.842 -8.450 14.472 1.00 61.03 98 LYS A N 1
ATOM 759 C CA . LYS A 1 98 ? -11.538 -9.834 14.090 1.00 61.03 98 LYS A CA 1
ATOM 760 C C . LYS A 1 98 ? -12.566 -10.794 14.679 1.00 61.03 98 LYS A C 1
ATOM 762 O O . LYS A 1 98 ? -13.043 -10.507 15.802 1.00 61.03 98 LYS A O 1
#

pLDDT: mean 74.95, std 19.56, range [40.06, 96.56]